Protein AF-C3MXB3-F1 (afdb_monomer)

Nearest PDB structures (foldseek):
  8fn2-assembly1_H  TM=6.190E-01  e=2.233E+00  Borreliella burgdorferi B31
  4zhr-assembly1_B  TM=4.413E-01  e=2.097E+00  Human immunodeficiency virus 1
  7oyc-assembly1_U1  TM=3.399E-01  e=5.065E+00  Xenopus laevis
  8tpu-assembly1_AX  TM=2.707E-01  e=2.097E+00  Plasmodium falciparum 3D7

Sequence (107 aa):
MRSYDMPNKIEEDKIVNYLWYLKTLLRCLLKLKNLQERYVLGSGKSSVPYISRISLNINQNKLIVICLLEEDSTCDLIFKVIEDELIRNNRLTATISGDEIIRKCAE

Organism: Saccharolobus islandicus (strain M.14.25 / Kamchatka #1) (NCBI:txid427317)

Secondary structure (DSSP, 8-state):
-EEEE-SS---HHHHHHHHHHHHHHHHHHHHHTT-GGG-------TT--S--SEEEEEETTEEEEEE--S-HHHHHHHHHHHHHHHHHHHSS--SS-HHHHHHHHH-

Structure (mmCIF, N/CA/C/O backbone):
data_AF-C3MXB3-F1
#
_entry.id   AF-C3MXB3-F1
#
loop_
_atom_site.group_PDB
_atom_site.id
_atom_site.type_symbol
_atom_site.label_atom_id
_atom_site.label_alt_id
_atom_site.label_comp_id
_atom_site.label_asym_id
_atom_site.label_entity_id
_atom_site.label_seq_id
_atom_site.pdbx_PDB_ins_code
_atom_site.Cartn_x
_atom_site.Cartn_y
_atom_site.Cartn_z
_atom_site.occupancy
_atom_site.B_iso_or_equiv
_atom_site.auth_seq_id
_atom_site.auth_comp_id
_atom_site.auth_asym_id
_atom_site.auth_atom_id
_atom_site.pdbx_PDB_model_num
ATOM 1 N N . MET A 1 1 ? -10.981 -3.123 -5.449 1.00 87.44 1 MET A N 1
ATOM 2 C CA . MET A 1 1 ? -9.686 -3.360 -6.135 1.00 87.44 1 MET A CA 1
ATOM 3 C C . MET A 1 1 ? -9.389 -2.161 -7.017 1.00 87.44 1 MET A C 1
ATOM 5 O O . MET A 1 1 ? -10.323 -1.662 -7.631 1.00 87.44 1 MET A O 1
ATOM 9 N N . ARG A 1 2 ? -8.135 -1.711 -7.092 1.00 90.62 2 ARG A N 1
ATOM 10 C CA . ARG A 1 2 ? -7.676 -0.694 -8.050 1.00 90.62 2 ARG A CA 1
ATOM 11 C C . ARG A 1 2 ? -6.375 -1.146 -8.711 1.00 90.62 2 ARG A C 1
ATOM 13 O O . ARG A 1 2 ? -5.631 -1.939 -8.134 1.00 90.62 2 ARG A O 1
ATOM 20 N N . SER A 1 3 ? -6.137 -0.667 -9.925 1.00 90.62 3 SER A N 1
ATOM 21 C CA . SER A 1 3 ? -4.908 -0.901 -10.680 1.00 90.62 3 SER A CA 1
ATOM 22 C C . SER A 1 3 ? -4.326 0.445 -11.069 1.00 90.62 3 SER A C 1
ATOM 24 O O . SER A 1 3 ? -5.064 1.303 -11.547 1.00 90.62 3 SER A O 1
ATOM 26 N N . TYR A 1 4 ? -3.019 0.596 -10.902 1.00 87.62 4 TYR A N 1
ATOM 27 C CA . TYR A 1 4 ? -2.296 1.822 -11.209 1.00 87.62 4 TYR A CA 1
ATOM 28 C C . TYR A 1 4 ? -1.167 1.518 -12.185 1.00 87.62 4 TYR A C 1
ATOM 30 O O . TYR A 1 4 ? -0.446 0.532 -12.004 1.00 87.62 4 TYR A O 1
ATOM 38 N N . ASP A 1 5 ? -1.015 2.353 -13.209 1.00 86.75 5 ASP A N 1
ATOM 39 C CA . ASP A 1 5 ? 0.148 2.280 -14.086 1.00 86.75 5 ASP A CA 1
ATOM 40 C C . ASP A 1 5 ? 1.381 2.757 -13.323 1.00 86.75 5 ASP A C 1
ATOM 42 O O . ASP A 1 5 ? 1.363 3.802 -12.664 1.00 86.75 5 ASP A O 1
ATOM 46 N N . MET A 1 6 ? 2.452 1.967 -13.381 1.00 81.56 6 MET A N 1
ATOM 47 C CA . MET A 1 6 ? 3.676 2.332 -12.691 1.00 81.56 6 MET A CA 1
ATOM 48 C C . MET A 1 6 ? 4.400 3.452 -13.445 1.00 81.56 6 MET A C 1
AT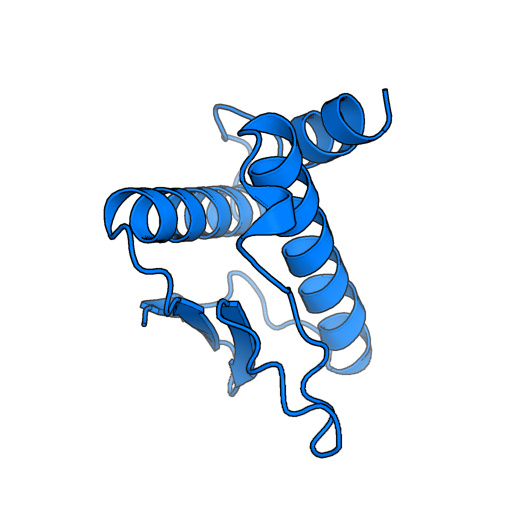OM 50 O O . MET A 1 6 ? 4.555 3.360 -14.666 1.00 81.56 6 MET A O 1
ATOM 54 N N . PRO A 1 7 ? 4.890 4.473 -12.717 1.00 68.75 7 PRO A N 1
ATOM 55 C CA . PRO A 1 7 ? 5.570 5.644 -13.272 1.00 68.75 7 PRO A CA 1
ATOM 56 C C . PRO A 1 7 ? 6.764 5.282 -14.158 1.00 68.75 7 PRO A C 1
ATOM 58 O O . PRO A 1 7 ? 6.976 5.860 -15.218 1.00 68.75 7 PRO A O 1
ATOM 61 N N . ASN A 1 8 ? 7.522 4.284 -13.711 1.00 71.81 8 ASN A N 1
ATOM 62 C CA . ASN A 1 8 ? 8.710 3.761 -14.355 1.00 71.81 8 ASN A CA 1
ATOM 63 C C . ASN A 1 8 ? 8.693 2.238 -14.248 1.00 71.81 8 ASN A C 1
ATOM 65 O O . ASN A 1 8 ? 8.156 1.683 -13.283 1.00 71.81 8 ASN A O 1
ATOM 69 N N . LYS A 1 9 ? 9.341 1.565 -15.203 1.00 70.88 9 LYS A N 1
ATOM 70 C CA . LYS A 1 9 ? 9.590 0.128 -15.099 1.00 70.88 9 LYS A CA 1
ATOM 71 C C . LYS A 1 9 ? 10.530 -0.120 -13.921 1.00 70.88 9 LYS A C 1
ATOM 73 O O . LYS A 1 9 ? 11.694 0.261 -13.971 1.00 70.88 9 LYS A O 1
ATOM 78 N N . ILE A 1 10 ? 10.010 -0.734 -12.862 1.00 69.06 10 ILE A N 1
ATOM 79 C CA . ILE A 1 10 ? 10.819 -1.150 -11.715 1.00 69.06 10 ILE A CA 1
ATOM 80 C C . ILE A 1 10 ? 11.598 -2.402 -12.119 1.00 69.06 10 ILE A C 1
ATOM 82 O O . ILE A 1 10 ? 11.018 -3.352 -12.648 1.00 69.06 10 ILE A O 1
ATOM 86 N N . GLU A 1 11 ? 12.909 -2.387 -11.892 1.00 75.25 11 GLU A N 1
ATOM 87 C CA . GLU A 1 11 ? 13.763 -3.565 -12.064 1.00 75.25 11 GLU A CA 1
ATOM 88 C C . GLU A 1 11 ? 13.269 -4.704 -11.161 1.00 75.25 11 GLU A C 1
ATOM 90 O O . GLU A 1 11 ? 12.808 -4.473 -10.043 1.00 75.25 11 GLU A O 1
ATOM 95 N N . GLU A 1 12 ? 13.316 -5.940 -11.652 1.00 70.00 12 GLU A N 1
ATOM 96 C CA . GLU A 1 12 ? 12.671 -7.084 -10.997 1.00 70.00 12 GLU A CA 1
ATOM 97 C C . GLU A 1 12 ? 13.188 -7.322 -9.566 1.00 70.00 12 GLU A C 1
ATOM 99 O O . GLU A 1 12 ? 12.409 -7.603 -8.653 1.00 70.00 12 GLU A O 1
ATOM 104 N N . ASP A 1 13 ? 14.479 -7.081 -9.340 1.00 74.62 13 ASP A N 1
ATOM 105 C CA . ASP A 1 13 ? 15.155 -7.147 -8.041 1.00 74.62 13 ASP A CA 1
ATOM 106 C C . ASP A 1 13 ? 14.730 -6.029 -7.065 1.00 74.62 13 ASP A C 1
ATOM 108 O O . ASP A 1 13 ? 14.859 -6.178 -5.847 1.00 74.62 13 ASP A O 1
ATOM 112 N N . LYS A 1 14 ? 14.151 -4.932 -7.566 1.00 77.56 14 LYS A N 1
ATOM 113 C CA . LYS A 1 14 ? 13.663 -3.795 -6.763 1.00 77.56 14 LYS A CA 1
ATOM 114 C C . LYS A 1 14 ? 12.167 -3.857 -6.453 1.00 77.56 14 LYS A C 1
ATOM 116 O O . LYS A 1 14 ? 11.713 -3.160 -5.540 1.00 77.56 14 LYS A O 1
ATOM 121 N N . ILE A 1 15 ? 11.401 -4.709 -7.142 1.00 80.38 15 ILE A N 1
ATOM 122 C CA . ILE A 1 15 ? 9.949 -4.875 -6.928 1.00 80.38 15 ILE A CA 1
ATOM 123 C C . ILE A 1 15 ? 9.643 -5.234 -5.472 1.00 80.38 15 ILE A C 1
ATOM 125 O O . ILE A 1 15 ? 8.740 -4.656 -4.862 1.00 80.38 15 ILE A O 1
ATOM 129 N N . VAL A 1 16 ? 10.408 -6.166 -4.898 1.00 80.00 16 VAL A N 1
ATOM 130 C CA . VAL A 1 16 ? 10.205 -6.633 -3.518 1.00 80.00 16 VAL A CA 1
ATOM 131 C C . VAL A 1 16 ? 10.364 -5.484 -2.524 1.00 80.00 16 VAL A C 1
ATOM 133 O O . VAL A 1 16 ? 9.508 -5.305 -1.657 1.00 80.00 16 VAL A O 1
ATOM 136 N N . ASN A 1 17 ? 11.412 -4.673 -2.684 1.00 78.38 17 ASN A N 1
ATOM 137 C CA . ASN A 1 17 ? 11.682 -3.529 -1.813 1.00 78.38 17 ASN A CA 1
ATOM 138 C C . ASN A 1 17 ? 10.583 -2.471 -1.919 1.00 78.38 17 ASN A C 1
ATOM 140 O O . ASN A 1 17 ? 10.125 -1.954 -0.902 1.00 78.38 17 ASN A O 1
ATOM 144 N N . TYR A 1 18 ? 10.105 -2.199 -3.133 1.00 82.31 18 TYR A N 1
ATOM 145 C CA . TYR A 1 18 ? 9.026 -1.242 -3.346 1.00 82.31 18 TYR A CA 1
ATOM 146 C C . TYR A 1 18 ? 7.699 -1.710 -2.729 1.00 82.31 18 TYR A C 1
ATOM 148 O O . TYR A 1 18 ? 7.032 -0.961 -2.013 1.00 82.31 18 TYR A O 1
ATOM 156 N N . LEU A 1 19 ? 7.336 -2.982 -2.919 1.00 84.00 19 LEU A N 1
ATOM 157 C CA . LEU A 1 19 ? 6.167 -3.568 -2.260 1.00 84.00 19 LEU A CA 1
ATOM 158 C C . LEU A 1 19 ? 6.308 -3.545 -0.734 1.00 84.00 19 LEU A C 1
ATOM 160 O O . LEU A 1 19 ? 5.324 -3.324 -0.028 1.00 84.00 19 LEU A O 1
ATOM 164 N N . TRP A 1 20 ? 7.514 -3.766 -0.210 1.00 82.31 20 TRP A N 1
ATOM 165 C CA . TRP A 1 20 ? 7.773 -3.709 1.225 1.00 82.31 20 TRP A CA 1
ATOM 166 C C . TRP A 1 20 ? 7.639 -2.291 1.788 1.00 82.31 20 TRP A C 1
ATOM 168 O O . TRP A 1 20 ? 7.023 -2.111 2.843 1.00 82.31 20 TRP A O 1
ATOM 178 N N . TYR A 1 21 ? 8.119 -1.288 1.052 1.00 85.19 21 TYR A N 1
ATOM 179 C CA . TYR A 1 21 ? 7.914 0.124 1.368 1.00 85.19 21 TYR A CA 1
ATOM 180 C C . TYR A 1 21 ? 6.422 0.466 1.450 1.00 85.19 21 TYR A C 1
ATOM 182 O O . TYR A 1 21 ? 5.960 0.930 2.492 1.00 85.19 21 TYR A O 1
ATOM 190 N N . LEU A 1 22 ? 5.638 0.139 0.416 1.00 86.62 22 LEU A N 1
ATOM 191 C CA . LEU A 1 22 ? 4.196 0.410 0.408 1.00 86.62 22 LEU A CA 1
ATOM 192 C C . LEU A 1 22 ? 3.467 -0.306 1.552 1.00 86.62 22 LEU A C 1
ATOM 194 O O . LEU A 1 22 ? 2.607 0.278 2.207 1.00 86.62 22 LEU A O 1
ATOM 198 N N . LYS A 1 23 ? 3.830 -1.559 1.857 1.00 85.00 23 LYS A N 1
ATOM 199 C CA . LYS A 1 23 ? 3.267 -2.266 3.021 1.00 85.00 23 LYS A CA 1
ATOM 200 C C . LYS A 1 23 ? 3.608 -1.557 4.327 1.00 85.00 23 LYS A C 1
ATOM 202 O O . LYS A 1 23 ? 2.751 -1.455 5.200 1.00 85.00 23 LYS A O 1
ATOM 207 N N . THR A 1 24 ? 4.836 -1.076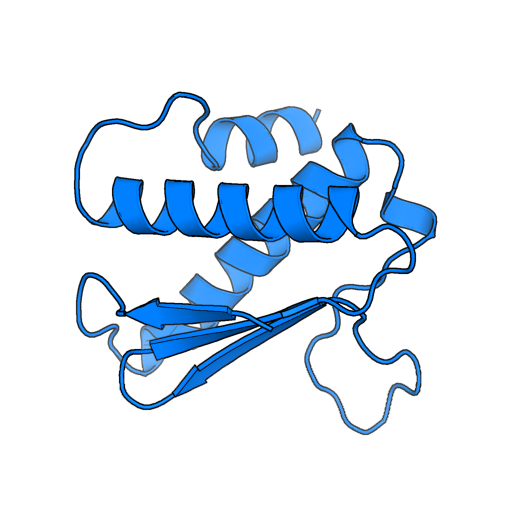 4.474 1.00 83.56 24 THR A N 1
ATOM 208 C CA . THR A 1 24 ? 5.262 -0.334 5.666 1.00 83.56 24 THR A CA 1
ATOM 209 C C . THR A 1 24 ? 4.467 0.958 5.804 1.00 83.56 24 THR A C 1
ATOM 211 O O . THR A 1 24 ? 3.852 1.174 6.845 1.00 83.56 24 THR A O 1
ATOM 214 N N . LEU A 1 25 ? 4.362 1.738 4.728 1.00 86.56 25 LEU A N 1
ATOM 215 C CA . LEU A 1 25 ? 3.562 2.958 4.670 1.00 86.56 25 LEU A CA 1
ATOM 216 C C . LEU A 1 25 ? 2.112 2.726 5.122 1.00 86.56 25 LEU A C 1
ATOM 218 O O . LEU A 1 25 ? 1.607 3.436 5.993 1.00 86.56 25 LEU A O 1
ATOM 222 N N . LEU A 1 26 ? 1.448 1.700 4.582 1.00 86.88 26 LEU A N 1
ATOM 223 C CA . LEU A 1 26 ? 0.065 1.382 4.950 1.00 86.88 26 LEU A CA 1
ATOM 224 C C . LEU A 1 26 ? -0.062 0.911 6.403 1.00 86.88 26 LEU A C 1
ATOM 226 O O . LEU A 1 26 ? -1.025 1.267 7.079 1.00 86.88 26 LEU A O 1
ATOM 230 N N . ARG A 1 27 ? 0.910 0.149 6.917 1.00 83.06 27 ARG A N 1
ATOM 231 C CA . ARG A 1 27 ? 0.963 -0.237 8.340 1.00 83.06 27 ARG A CA 1
ATOM 232 C C . ARG A 1 27 ? 1.026 0.995 9.232 1.00 83.06 27 ARG A C 1
ATOM 234 O O . ARG A 1 27 ? 0.259 1.089 10.187 1.00 83.06 27 ARG A O 1
ATOM 241 N N . CYS A 1 28 ? 1.904 1.934 8.893 1.00 83.00 28 CYS A N 1
ATOM 242 C CA . CYS A 1 28 ? 2.075 3.185 9.619 1.00 83.00 28 CYS A CA 1
ATOM 243 C C . CYS A 1 28 ? 0.795 4.023 9.603 1.00 83.00 28 CYS A C 1
ATOM 245 O O . CYS A 1 28 ? 0.327 4.463 10.652 1.00 83.00 28 CYS A O 1
ATOM 247 N N . LEU A 1 29 ? 0.178 4.171 8.429 1.00 85.50 29 LEU A N 1
ATOM 248 C CA . LEU A 1 29 ? -1.098 4.861 8.265 1.00 85.50 29 LEU A CA 1
ATOM 249 C C . LEU A 1 29 ? -2.194 4.263 9.159 1.00 85.50 29 LEU A C 1
ATOM 251 O O . LEU A 1 29 ? -2.881 4.997 9.868 1.00 85.50 29 LEU A O 1
ATOM 255 N N . LEU A 1 30 ? -2.345 2.935 9.151 1.00 83.06 30 LEU A N 1
ATOM 256 C CA . LEU A 1 30 ? -3.357 2.245 9.952 1.00 83.06 30 LEU A CA 1
ATOM 257 C C . LEU A 1 30 ? -3.073 2.344 11.457 1.00 83.06 30 LEU A C 1
ATOM 259 O O . LEU A 1 30 ? -4.016 2.519 12.229 1.00 83.06 30 LEU A O 1
ATOM 263 N N . LYS A 1 31 ? -1.802 2.297 11.882 1.00 82.31 31 LYS A N 1
ATOM 264 C CA . LYS A 1 31 ? -1.407 2.538 13.282 1.00 82.31 31 LYS A CA 1
ATOM 265 C C . LYS A 1 31 ? -1.807 3.937 13.738 1.00 82.31 31 LYS A C 1
ATOM 267 O O . LYS A 1 31 ? -2.492 4.065 14.745 1.00 82.31 31 LYS A O 1
ATOM 272 N N . LEU A 1 32 ? -1.461 4.971 12.971 1.00 82.50 32 LEU A N 1
ATOM 273 C CA . LEU A 1 32 ? -1.776 6.368 13.306 1.00 82.50 32 LEU A CA 1
ATOM 274 C C . LEU A 1 32 ? -3.282 6.659 13.363 1.00 82.50 32 LEU A C 1
ATOM 276 O O . LEU A 1 32 ? -3.707 7.626 13.991 1.00 82.50 32 LEU A O 1
ATOM 280 N N . LYS A 1 33 ? -4.098 5.835 12.702 1.00 80.62 33 LYS A N 1
ATOM 281 C CA . LYS A 1 33 ? -5.563 5.910 12.741 1.00 80.62 33 LYS A CA 1
ATOM 282 C C . LYS A 1 33 ? -6.189 5.020 13.822 1.00 80.62 33 LYS A C 1
ATOM 284 O O . LYS A 1 33 ? -7.411 4.964 13.892 1.00 80.62 33 LYS A O 1
ATOM 289 N N . ASN A 1 34 ? -5.389 4.340 14.650 1.00 79.81 34 ASN A N 1
ATOM 290 C CA . ASN A 1 34 ? -5.839 3.342 15.630 1.00 79.81 34 ASN A CA 1
ATOM 291 C C . ASN A 1 34 ? -6.651 2.189 15.001 1.00 79.81 34 ASN A C 1
ATOM 293 O O . ASN A 1 34 ? -7.567 1.644 15.611 1.00 79.81 34 ASN A O 1
ATOM 297 N N . LEU A 1 35 ? -6.309 1.806 13.767 1.00 71.75 35 LEU A N 1
ATOM 298 C CA . LEU A 1 35 ? -6.957 0.732 13.002 1.00 71.75 35 LEU A CA 1
ATOM 299 C C . LEU A 1 35 ? -6.101 -0.545 12.914 1.00 71.75 35 LEU A C 1
ATOM 301 O O . LEU A 1 35 ? -6.516 -1.528 12.303 1.00 71.75 35 LEU A O 1
ATOM 305 N N . GLN A 1 36 ? -4.900 -0.546 13.499 1.00 64.81 36 GLN A N 1
ATOM 306 C CA . GLN A 1 36 ? -3.910 -1.617 13.335 1.00 64.81 36 GLN A CA 1
ATOM 307 C C . GLN A 1 36 ? -4.381 -2.981 13.862 1.00 64.81 36 GLN A C 1
ATOM 309 O O . GLN A 1 36 ? -4.089 -3.999 13.239 1.00 64.81 36 GLN A O 1
ATOM 314 N N . GLU A 1 37 ? -5.136 -3.018 14.963 1.00 55.75 37 GLU A N 1
ATOM 315 C CA . GLU A 1 37 ? -5.648 -4.276 15.533 1.00 55.75 37 GLU A CA 1
ATOM 316 C C . GLU A 1 37 ? -6.695 -4.957 14.637 1.00 55.75 37 GLU A C 1
ATOM 318 O O . GLU A 1 37 ? -6.906 -6.163 14.739 1.00 55.75 37 GLU A O 1
ATOM 323 N N . ARG A 1 38 ? -7.326 -4.212 13.716 1.00 56.22 38 ARG A N 1
ATOM 324 C CA . ARG A 1 38 ? -8.394 -4.729 12.847 1.00 56.22 38 ARG A CA 1
ATOM 325 C C . ARG A 1 38 ? -7.879 -5.340 11.544 1.00 56.22 38 ARG A C 1
ATOM 327 O O . ARG A 1 38 ? -8.613 -6.083 10.891 1.00 56.22 38 ARG A O 1
ATOM 334 N N . TYR A 1 39 ? -6.639 -5.046 11.140 1.00 60.00 39 TYR A N 1
ATOM 335 C CA . TYR A 1 39 ? -6.196 -5.281 9.765 1.00 60.00 39 TYR A CA 1
ATOM 336 C C . TYR A 1 39 ? -4.766 -5.830 9.675 1.00 60.00 39 TYR A C 1
ATOM 338 O O . TYR A 1 39 ? -3.787 -5.168 10.011 1.00 60.00 39 TYR A O 1
ATOM 346 N N . VAL A 1 40 ? -4.632 -7.047 9.139 1.00 59.03 40 VAL A N 1
ATOM 347 C CA . VAL A 1 40 ? -3.335 -7.694 8.891 1.00 59.03 40 VAL A CA 1
ATOM 348 C C . VAL A 1 40 ? -2.873 -7.407 7.460 1.00 59.03 40 VAL A C 1
ATOM 350 O O . VAL A 1 40 ? -3.563 -7.749 6.500 1.00 59.03 40 VAL A O 1
ATOM 353 N N . LEU A 1 41 ? -1.675 -6.827 7.309 1.00 64.25 41 LEU A N 1
ATOM 354 C CA . LEU A 1 41 ? -0.942 -6.807 6.036 1.00 64.25 41 LEU A CA 1
ATOM 355 C C . LEU A 1 41 ? -0.124 -8.095 5.916 1.00 64.25 41 LEU A C 1
ATOM 357 O O . LEU A 1 41 ? 0.907 -8.255 6.578 1.00 64.25 41 LEU A O 1
ATOM 361 N N . GLY A 1 42 ? -0.596 -9.016 5.094 1.00 55.28 42 GLY A N 1
ATOM 362 C CA . GLY A 1 42 ? 0.033 -10.290 4.800 1.00 55.28 42 GLY A CA 1
ATOM 363 C C . GLY A 1 42 ? 1.148 -10.209 3.754 1.00 55.28 42 GLY A C 1
ATOM 364 O O . GLY A 1 42 ? 1.242 -9.326 2.892 1.00 55.28 42 GLY A O 1
ATOM 365 N N . SER A 1 43 ? 2.027 -11.201 3.840 1.00 49.56 43 SER A N 1
ATOM 366 C CA . SER A 1 43 ? 3.138 -11.460 2.924 1.00 49.56 43 SER A CA 1
ATOM 367 C C . SER A 1 43 ? 2.772 -12.417 1.782 1.00 49.56 43 SER A C 1
ATOM 369 O O . SER A 1 43 ? 3.651 -12.785 1.017 1.00 49.56 43 SER A O 1
ATOM 371 N N . GLY A 1 44 ? 1.499 -12.814 1.651 1.00 48.75 44 GLY A N 1
ATOM 372 C CA . GLY A 1 44 ? 1.055 -13.771 0.629 1.00 48.75 44 GLY A CA 1
ATOM 373 C C . GLY A 1 44 ? 1.463 -15.226 0.902 1.00 48.75 44 GLY A C 1
ATOM 374 O O . GLY A 1 44 ? 1.401 -16.048 -0.004 1.00 48.75 44 GLY A O 1
ATOM 375 N N . LYS A 1 45 ? 1.887 -15.571 2.128 1.00 46.19 45 LYS A N 1
ATOM 376 C CA . LYS A 1 45 ? 2.187 -16.964 2.497 1.00 46.19 45 LYS A CA 1
ATOM 377 C C . LYS A 1 45 ? 0.895 -17.785 2.549 1.00 46.19 45 LYS A C 1
ATOM 379 O O . LYS A 1 45 ? 0.010 -17.489 3.345 1.00 46.19 45 LYS A O 1
ATOM 384 N N . SER A 1 46 ? 0.835 -18.839 1.739 1.00 44.75 46 SER A N 1
ATOM 385 C CA . SER A 1 46 ? -0.292 -19.778 1.619 1.00 44.75 46 SER A CA 1
ATOM 386 C C . SER A 1 46 ? -0.672 -20.487 2.924 1.00 44.75 46 SER A C 1
ATOM 388 O O . SER A 1 46 ? -1.797 -20.952 3.059 1.00 44.75 46 SER A O 1
ATOM 390 N N . SER A 1 47 ? 0.245 -20.560 3.891 1.00 43.47 47 SER A N 1
ATOM 391 C CA . SER A 1 47 ? 0.067 -21.257 5.169 1.00 4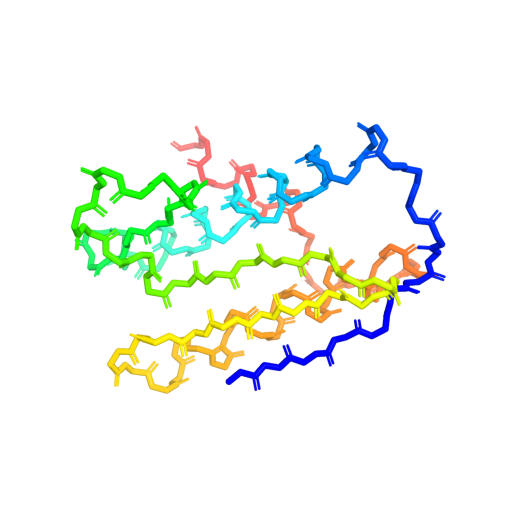3.47 47 SER A CA 1
ATOM 392 C C . SER A 1 47 ? -0.551 -20.412 6.286 1.00 43.47 47 SER A C 1
ATOM 394 O O . SER A 1 47 ? -0.726 -20.914 7.394 1.00 43.47 47 SER A O 1
ATOM 396 N N . VAL A 1 48 ? -0.867 -19.137 6.034 1.00 44.56 48 VAL A N 1
ATOM 397 C CA . VAL A 1 48 ? -1.427 -18.240 7.052 1.00 44.56 48 VAL A CA 1
ATOM 398 C C . VAL A 1 48 ? -2.882 -17.926 6.681 1.00 44.56 48 VAL A C 1
ATOM 400 O O . VAL A 1 48 ? -3.103 -17.165 5.741 1.00 44.56 48 VAL A O 1
ATOM 403 N N . PRO A 1 49 ? -3.887 -18.476 7.395 1.00 37.28 49 PRO A N 1
ATOM 404 C CA . PRO A 1 49 ? -5.306 -18.296 7.061 1.00 37.28 49 PRO A CA 1
ATOM 405 C C . PRO A 1 49 ? -5.817 -16.871 7.319 1.00 37.28 49 PRO A C 1
ATOM 407 O O . PRO A 1 49 ? -6.945 -16.540 6.962 1.00 37.28 49 PRO A O 1
ATOM 410 N N . TYR A 1 50 ? -4.987 -15.997 7.896 1.00 41.50 50 TYR A N 1
ATOM 411 C CA . TYR A 1 50 ? -5.254 -14.567 7.951 1.00 41.50 50 TYR A CA 1
ATOM 412 C C . TYR A 1 50 ? -5.036 -13.967 6.563 1.00 41.50 50 TYR A C 1
ATOM 414 O O . TYR A 1 50 ? -3.965 -13.452 6.236 1.00 41.50 50 TYR A O 1
ATOM 422 N N . ILE A 1 51 ? -6.080 -14.075 5.741 1.00 49.78 51 ILE A N 1
ATOM 423 C CA . ILE A 1 51 ? -6.230 -13.372 4.473 1.00 49.78 51 ILE A CA 1
ATOM 424 C C . ILE A 1 51 ? -5.860 -11.915 4.729 1.00 49.78 51 ILE A C 1
ATOM 426 O O . ILE A 1 51 ? -6.525 -11.208 5.487 1.00 49.78 51 ILE A O 1
ATOM 430 N N . SER A 1 52 ? -4.758 -11.482 4.123 1.00 60.91 52 SER A N 1
ATOM 431 C CA . SER A 1 52 ? -4.394 -10.077 4.101 1.00 60.91 52 SER A CA 1
ATOM 432 C C . SER A 1 52 ? -5.578 -9.299 3.548 1.00 60.91 52 SER A C 1
ATOM 434 O O . SER A 1 52 ? -5.867 -9.409 2.357 1.00 60.91 52 SER A O 1
ATOM 436 N N . ARG A 1 53 ? -6.274 -8.520 4.383 1.00 76.38 53 ARG A N 1
ATOM 437 C CA . ARG A 1 53 ? -7.409 -7.717 3.903 1.00 76.38 53 ARG A CA 1
ATOM 438 C C . ARG A 1 53 ? -6.942 -6.605 2.956 1.00 76.38 53 ARG A C 1
ATOM 440 O O . ARG A 1 53 ? -7.760 -5.991 2.290 1.00 76.38 53 ARG A O 1
ATOM 447 N N . ILE A 1 54 ? -5.634 -6.363 2.855 1.00 82.12 54 ILE A N 1
ATOM 448 C CA . ILE A 1 54 ? -5.031 -5.482 1.854 1.00 82.12 54 ILE A CA 1
ATOM 449 C C . ILE A 1 54 ? -3.922 -6.247 1.123 1.00 82.12 54 ILE A C 1
ATOM 451 O O . ILE A 1 54 ? -2.954 -6.669 1.749 1.00 82.12 54 ILE A O 1
ATOM 455 N N . SER A 1 55 ? -4.025 -6.438 -0.187 1.00 85.88 55 SER A N 1
ATOM 456 C CA . SER A 1 55 ? -3.009 -7.119 -1.000 1.00 85.88 55 SER A CA 1
ATOM 457 C C . SER A 1 55 ? -2.412 -6.165 -2.027 1.00 85.88 55 SER A C 1
ATOM 459 O O . SER A 1 55 ? -3.136 -5.389 -2.646 1.00 85.88 55 SER A O 1
ATOM 461 N N . LEU A 1 56 ? -1.092 -6.242 -2.201 1.00 87.75 56 LEU A N 1
ATOM 462 C CA . LEU A 1 56 ? -0.323 -5.466 -3.170 1.00 87.75 56 LEU A CA 1
ATOM 463 C C . LEU A 1 56 ? 0.444 -6.437 -4.062 1.00 87.75 56 LEU A C 1
ATOM 465 O O . LEU A 1 56 ? 1.166 -7.295 -3.547 1.00 87.75 56 LEU A O 1
ATOM 469 N N . ASN A 1 57 ? 0.303 -6.284 -5.374 1.00 87.19 57 ASN A N 1
ATOM 470 C CA . ASN A 1 57 ? 1.030 -7.073 -6.359 1.00 87.19 57 ASN A CA 1
ATOM 471 C C . ASN A 1 57 ? 1.458 -6.188 -7.531 1.00 87.19 57 ASN A C 1
ATOM 473 O O . ASN A 1 57 ? 0.711 -5.293 -7.916 1.00 87.19 57 ASN A O 1
ATOM 477 N N . ILE A 1 58 ? 2.623 -6.454 -8.114 1.00 85.31 58 ILE A N 1
ATOM 478 C CA . ILE A 1 58 ? 3.052 -5.810 -9.355 1.00 85.31 58 ILE A CA 1
ATOM 479 C C . ILE A 1 58 ? 3.057 -6.861 -10.454 1.00 85.31 58 ILE A C 1
ATOM 481 O O . ILE A 1 58 ? 3.745 -7.872 -10.354 1.00 85.31 58 ILE A O 1
ATOM 485 N N . ASN A 1 59 ? 2.286 -6.613 -11.507 1.00 83.12 59 ASN A N 1
ATOM 486 C CA . ASN A 1 59 ? 2.236 -7.468 -12.684 1.00 83.12 59 ASN A CA 1
ATOM 487 C C . ASN A 1 59 ? 2.294 -6.594 -13.939 1.00 83.12 59 ASN A C 1
ATOM 489 O O . ASN A 1 59 ? 1.541 -5.630 -14.035 1.00 83.12 59 ASN A O 1
ATOM 493 N N . GLN A 1 60 ? 3.183 -6.915 -14.883 1.00 82.19 60 GLN A N 1
ATOM 494 C CA . GLN A 1 60 ? 3.294 -6.224 -16.178 1.00 82.19 60 GLN A CA 1
ATOM 495 C C . GLN A 1 60 ? 3.287 -4.683 -16.065 1.00 82.19 60 GLN A C 1
ATOM 497 O O . GLN A 1 60 ? 2.547 -4.001 -16.766 1.00 82.19 60 GLN A O 1
ATOM 502 N N . ASN A 1 61 ? 4.111 -4.128 -15.168 1.00 83.88 61 ASN A N 1
ATOM 503 C CA . ASN A 1 61 ? 4.208 -2.682 -14.913 1.00 83.88 61 ASN A CA 1
ATOM 504 C C . ASN A 1 61 ? 2.934 -2.024 -14.340 1.00 83.88 61 ASN A C 1
ATOM 506 O O . ASN A 1 61 ? 2.772 -0.807 -14.415 1.00 83.88 61 ASN A O 1
ATOM 510 N N . LYS A 1 62 ? 2.040 -2.811 -13.739 1.00 87.81 62 LYS A N 1
ATOM 511 C CA . LYS A 1 62 ? 0.870 -2.312 -13.014 1.00 87.81 62 LYS A CA 1
ATOM 512 C C . LYS A 1 62 ? 0.937 -2.711 -11.554 1.00 87.81 62 LYS A C 1
ATOM 514 O O . LYS A 1 62 ? 1.160 -3.883 -11.249 1.00 87.81 62 LYS A O 1
ATOM 519 N N . LEU A 1 63 ? 0.698 -1.756 -10.660 1.00 89.88 63 LEU A N 1
ATOM 520 C CA . LEU A 1 63 ? 0.443 -2.038 -9.252 1.00 89.88 63 LEU A CA 1
ATOM 521 C C . LEU A 1 63 ? -1.040 -2.356 -9.074 1.00 89.88 63 LEU A C 1
ATOM 523 O O . LEU A 1 63 ? -1.906 -1.511 -9.295 1.00 89.88 63 LEU A O 1
ATOM 527 N N . ILE A 1 64 ? -1.325 -3.575 -8.640 1.00 90.31 64 ILE A N 1
ATOM 528 C CA . ILE A 1 64 ? -2.657 -4.059 -8.305 1.00 90.31 64 ILE A CA 1
ATOM 529 C C . ILE A 1 64 ? -2.815 -3.990 -6.789 1.00 90.31 64 ILE A C 1
ATOM 531 O O . ILE A 1 64 ? -2.040 -4.592 -6.041 1.00 90.31 64 ILE A O 1
ATOM 535 N N . VAL A 1 65 ? -3.849 -3.278 -6.348 1.00 90.56 65 VAL A N 1
ATOM 536 C CA . VAL A 1 65 ? -4.199 -3.103 -4.938 1.00 90.56 65 VAL A CA 1
ATOM 537 C C . VAL A 1 65 ? -5.586 -3.676 -4.692 1.00 90.56 65 VAL A C 1
ATOM 539 O O . VAL A 1 65 ? -6.591 -3.219 -5.247 1.00 90.56 65 VAL A O 1
ATOM 542 N N . ILE A 1 66 ? -5.663 -4.668 -3.816 1.00 88.88 66 ILE A N 1
ATOM 543 C CA . ILE A 1 66 ? -6.923 -5.239 -3.346 1.00 88.88 66 ILE A CA 1
ATOM 544 C C . ILE A 1 66 ? -7.113 -4.787 -1.902 1.00 88.88 66 ILE A C 1
ATOM 546 O O . ILE A 1 66 ? -6.212 -4.957 -1.093 1.00 88.88 66 ILE A O 1
ATOM 550 N N . CYS A 1 67 ? -8.272 -4.217 -1.586 1.00 87.00 67 CYS A N 1
ATOM 551 C CA . CYS A 1 67 ? -8.664 -3.827 -0.237 1.00 87.00 67 CYS A CA 1
ATOM 552 C C . CYS A 1 67 ? -10.025 -4.467 0.058 1.00 87.00 67 CYS A C 1
ATOM 554 O O . CYS A 1 67 ? -10.943 -4.323 -0.746 1.00 87.00 67 CYS A O 1
ATOM 556 N N . LEU A 1 68 ? -10.096 -5.222 1.150 1.00 83.94 68 LEU A N 1
ATOM 557 C CA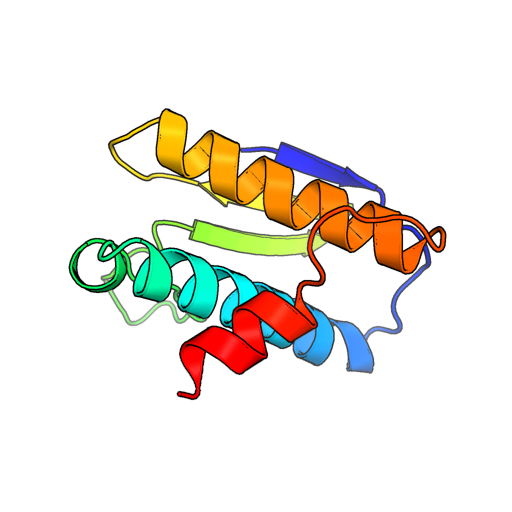 . LEU A 1 68 ? -11.215 -6.041 1.627 1.00 83.94 68 LEU A CA 1
ATOM 558 C C . LEU A 1 68 ? -11.500 -5.711 3.103 1.00 83.94 68 LEU A C 1
ATOM 560 O O . LEU A 1 68 ? -11.697 -6.604 3.929 1.00 83.94 68 LEU A O 1
ATOM 564 N N . LEU A 1 69 ? -11.401 -4.433 3.466 1.00 81.00 69 LEU A N 1
ATOM 565 C CA . LEU A 1 69 ? -11.803 -3.968 4.791 1.00 81.00 69 LEU A CA 1
ATOM 566 C C . LEU A 1 69 ? -13.320 -3.773 4.825 1.00 81.00 69 LEU A C 1
ATOM 568 O O . LEU A 1 69 ? -13.944 -3.615 3.784 1.00 81.00 69 LEU A O 1
ATOM 572 N N . GLU A 1 70 ? -13.898 -3.799 6.025 1.00 77.81 70 GLU A N 1
ATOM 573 C CA . GLU A 1 70 ? -15.348 -3.633 6.214 1.00 77.81 70 GLU A CA 1
ATOM 574 C C . GLU A 1 70 ? -15.804 -2.191 5.964 1.00 77.81 70 GLU A C 1
ATOM 576 O O . GLU A 1 70 ? -16.924 -1.963 5.527 1.00 77.81 70 GLU A O 1
ATOM 581 N N . GLU A 1 71 ? -14.931 -1.216 6.227 1.00 82.75 71 GLU A N 1
ATOM 582 C CA . GLU A 1 71 ? -15.221 0.202 6.038 1.00 82.75 71 GLU A CA 1
ATOM 583 C C . GLU A 1 71 ? -14.655 0.700 4.700 1.00 82.75 71 GLU A C 1
ATOM 585 O O . GLU A 1 71 ? -13.436 0.853 4.547 1.00 82.75 71 GLU A O 1
ATOM 590 N N . ASP A 1 72 ? -15.544 1.024 3.756 1.00 83.94 72 ASP A N 1
ATOM 591 C CA . ASP A 1 72 ? -15.186 1.552 2.430 1.00 83.94 72 ASP A CA 1
ATOM 592 C C . ASP A 1 72 ? -14.309 2.811 2.516 1.00 83.94 72 ASP A C 1
ATOM 594 O O . ASP A 1 72 ? -13.327 2.946 1.783 1.00 83.94 72 ASP A O 1
ATOM 598 N N . SER A 1 73 ? -14.582 3.686 3.489 1.00 86.75 73 SER A N 1
ATOM 599 C CA . SER A 1 73 ? -13.809 4.910 3.741 1.00 86.75 73 SER A CA 1
ATOM 600 C C . SER A 1 73 ? -12.336 4.635 4.063 1.00 86.75 73 SER A C 1
ATOM 602 O O . SER A 1 73 ? -11.457 5.421 3.697 1.00 86.75 73 SER A O 1
ATOM 604 N N . THR A 1 74 ? -12.037 3.505 4.712 1.00 84.62 74 THR A N 1
ATOM 605 C CA . THR A 1 7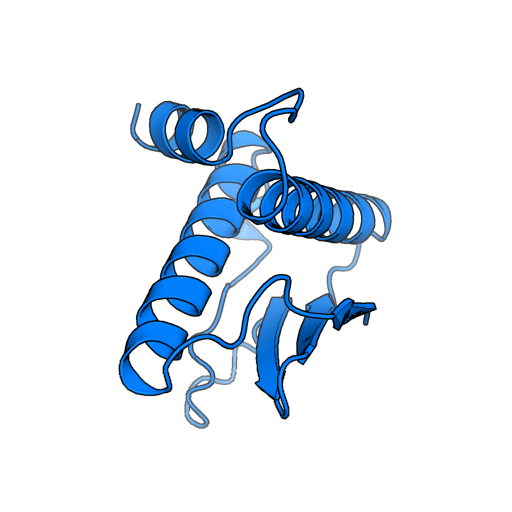4 ? -10.655 3.100 4.996 1.00 84.62 74 THR A CA 1
ATOM 606 C C . THR A 1 74 ? -9.972 2.600 3.724 1.00 84.62 74 THR A C 1
ATOM 608 O O . THR A 1 74 ? -8.804 2.917 3.487 1.00 84.62 74 THR A O 1
ATOM 611 N N . CYS A 1 75 ? -10.691 1.870 2.867 1.00 87.19 75 CYS A N 1
ATOM 612 C CA . CYS A 1 75 ? -10.165 1.468 1.565 1.00 87.19 75 CYS A CA 1
ATOM 613 C C . CYS A 1 75 ? -9.906 2.669 0.648 1.00 87.19 75 CYS A C 1
ATOM 615 O O . CYS A 1 75 ? -8.850 2.722 0.016 1.00 87.19 75 CYS A O 1
ATOM 617 N N . ASP A 1 76 ? -10.794 3.662 0.627 1.00 90.12 76 ASP A N 1
ATOM 618 C CA . ASP A 1 76 ? -10.583 4.899 -0.130 1.00 90.12 76 ASP A CA 1
ATOM 619 C C . ASP A 1 76 ? -9.355 5.675 0.352 1.00 90.12 76 ASP A C 1
ATOM 621 O O . ASP A 1 76 ? -8.568 6.159 -0.466 1.00 90.12 76 ASP A O 1
ATOM 625 N N . LEU A 1 77 ? -9.130 5.729 1.667 1.00 88.38 77 LEU A N 1
ATOM 626 C CA . LEU A 1 77 ? -7.922 6.325 2.234 1.00 88.38 77 LEU A CA 1
ATOM 627 C C . LEU A 1 77 ? -6.652 5.585 1.781 1.00 88.38 77 LEU A C 1
ATOM 629 O O . LEU A 1 77 ? -5.6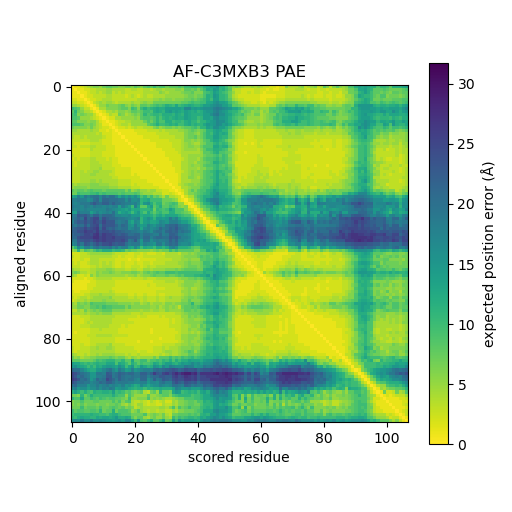78 6.228 1.391 1.00 88.38 77 LEU A O 1
ATOM 633 N N . ILE A 1 78 ? -6.658 4.249 1.805 1.00 89.00 78 ILE A N 1
ATOM 634 C CA . ILE A 1 78 ? -5.532 3.424 1.333 1.00 89.00 78 ILE A CA 1
ATOM 635 C C . ILE A 1 78 ? -5.242 3.704 -0.140 1.00 89.00 78 ILE A C 1
ATOM 637 O O . ILE A 1 78 ? -4.090 3.932 -0.510 1.00 89.00 78 ILE A O 1
ATOM 641 N N . PHE A 1 79 ? -6.279 3.706 -0.977 1.00 92.00 79 PHE A N 1
ATOM 642 C CA . PHE A 1 79 ? -6.136 3.967 -2.404 1.00 92.00 79 PHE A CA 1
ATOM 643 C C . PHE A 1 79 ? -5.576 5.359 -2.679 1.00 92.00 79 PHE A C 1
ATOM 645 O O . PHE A 1 79 ? -4.695 5.485 -3.527 1.00 92.00 79 PHE A O 1
ATOM 652 N N . LYS A 1 80 ? -6.037 6.372 -1.939 1.00 90.44 80 LYS A N 1
ATOM 653 C CA . LYS A 1 80 ? -5.533 7.741 -2.053 1.00 90.44 80 LYS A CA 1
ATOM 654 C C . LYS A 1 80 ? -4.056 7.841 -1.669 1.00 90.44 80 LYS A C 1
ATOM 656 O O . LYS A 1 80 ? -3.279 8.428 -2.406 1.00 90.44 80 LYS A O 1
ATOM 661 N N . VAL A 1 81 ? -3.648 7.222 -0.559 1.00 88.94 81 VAL A N 1
ATOM 662 C CA . VAL A 1 81 ? -2.242 7.249 -0.117 1.00 88.94 81 VAL A CA 1
ATOM 663 C C . VAL A 1 81 ? -1.318 6.565 -1.127 1.00 88.94 81 VAL A C 1
ATOM 665 O O . VAL A 1 81 ? -0.226 7.062 -1.384 1.00 88.94 81 VAL A O 1
ATOM 668 N N . ILE A 1 82 ? -1.748 5.453 -1.730 1.00 90.06 82 ILE A N 1
ATOM 669 C CA . ILE A 1 82 ? -0.973 4.779 -2.783 1.00 90.06 82 ILE A CA 1
ATOM 670 C C . ILE A 1 82 ? -0.877 5.649 -4.038 1.00 90.06 82 ILE A C 1
ATOM 672 O O . ILE A 1 82 ? 0.195 5.754 -4.626 1.00 90.06 82 ILE A O 1
ATOM 676 N N . GLU A 1 83 ? -1.981 6.270 -4.446 1.00 89.38 83 GLU A N 1
ATOM 677 C CA . GLU A 1 83 ? -2.016 7.169 -5.599 1.00 89.38 83 GLU A CA 1
ATOM 678 C C . GLU A 1 83 ? -1.085 8.373 -5.403 1.00 89.38 83 GLU A C 1
ATOM 680 O O . GLU A 1 83 ? -0.243 8.635 -6.262 1.00 89.38 83 GLU A O 1
ATOM 685 N N . ASP A 1 84 ? -1.148 9.028 -4.242 1.00 86.00 84 ASP A N 1
ATOM 686 C CA . ASP A 1 84 ? -0.261 10.139 -3.879 1.00 86.00 84 ASP A CA 1
ATOM 687 C C . ASP A 1 84 ? 1.219 9.708 -3.889 1.00 86.00 84 ASP A C 1
ATOM 689 O O . ASP A 1 84 ? 2.093 10.457 -4.334 1.00 86.00 84 ASP A O 1
ATOM 693 N N . GLU A 1 85 ? 1.519 8.487 -3.435 1.00 85.31 85 GLU A N 1
ATOM 694 C CA . GLU A 1 85 ? 2.878 7.936 -3.423 1.00 85.31 85 GLU A CA 1
ATOM 695 C C . GLU A 1 85 ? 3.405 7.625 -4.832 1.00 85.31 85 GLU A C 1
ATOM 697 O O . GLU A 1 85 ? 4.574 7.875 -5.146 1.00 85.31 85 GLU A O 1
ATOM 702 N N . LEU A 1 86 ? 2.545 7.118 -5.715 1.00 82.38 86 LEU A N 1
ATOM 703 C CA . LEU A 1 86 ? 2.880 6.888 -7.120 1.00 82.38 86 LEU A CA 1
ATOM 704 C C . LEU A 1 86 ? 3.084 8.206 -7.872 1.00 82.38 86 LEU A C 1
ATOM 706 O O . LEU A 1 86 ? 4.033 8.326 -8.650 1.00 82.38 86 LEU A O 1
ATOM 710 N N . ILE A 1 87 ? 2.239 9.208 -7.608 1.00 75.75 87 ILE A N 1
ATOM 711 C CA . ILE A 1 87 ? 2.388 10.559 -8.158 1.00 75.75 87 ILE A CA 1
ATOM 712 C C . ILE A 1 87 ? 3.696 11.181 -7.673 1.00 75.75 87 ILE A C 1
ATOM 714 O O . ILE A 1 87 ? 4.408 11.752 -8.494 1.00 75.75 87 ILE A O 1
ATOM 718 N N . ARG A 1 88 ? 4.072 11.022 -6.396 1.00 68.06 88 ARG A N 1
ATOM 719 C CA . ARG A 1 88 ? 5.341 11.558 -5.873 1.00 68.06 88 ARG A CA 1
ATOM 720 C C . ARG A 1 88 ? 6.563 10.936 -6.543 1.00 68.06 88 ARG A C 1
ATOM 722 O O . ARG A 1 88 ? 7.487 11.658 -6.908 1.00 68.06 88 ARG A O 1
ATOM 729 N N . ASN A 1 89 ? 6.546 9.618 -6.751 1.00 61.62 89 ASN A N 1
ATOM 730 C CA . ASN A 1 89 ? 7.591 8.924 -7.512 1.00 61.62 89 ASN A CA 1
ATOM 731 C C . ASN A 1 89 ? 7.678 9.404 -8.976 1.00 61.62 89 ASN A C 1
ATOM 733 O O . ASN A 1 89 ? 8.705 9.210 -9.622 1.00 61.62 89 ASN A O 1
ATOM 737 N N . ASN A 1 90 ? 6.623 10.049 -9.486 1.00 54.69 90 ASN A N 1
ATOM 738 C CA . ASN A 1 90 ? 6.558 10.653 -10.815 1.00 54.69 90 ASN A CA 1
ATOM 739 C C . ASN A 1 90 ? 6.915 12.151 -10.838 1.00 54.69 90 ASN A C 1
ATOM 741 O O . ASN A 1 90 ? 7.504 12.618 -11.814 1.00 54.69 90 ASN A O 1
ATOM 745 N N . ARG A 1 91 ? 6.513 12.932 -9.824 1.00 41.91 91 ARG A N 1
ATOM 746 C CA . ARG A 1 91 ? 6.647 14.399 -9.750 1.00 41.91 91 ARG A CA 1
ATOM 747 C C . ARG A 1 91 ? 6.652 14.901 -8.298 1.00 41.91 91 ARG A C 1
ATOM 749 O O . ARG A 1 91 ? 5.835 14.497 -7.478 1.00 41.91 91 ARG A O 1
ATOM 756 N N . LEU A 1 92 ? 7.535 15.862 -8.018 1.00 39.25 92 LEU A N 1
ATOM 757 C CA . LEU A 1 92 ? 7.706 16.598 -6.754 1.00 39.25 92 LEU A CA 1
ATOM 758 C C . LEU A 1 92 ? 6.474 17.435 -6.351 1.00 39.25 92 LEU A C 1
ATOM 760 O O . LEU A 1 92 ? 6.547 18.654 -6.361 1.00 39.25 92 LEU A O 1
ATOM 764 N N . THR A 1 93 ? 5.353 16.829 -5.970 1.00 39.47 93 THR A N 1
ATOM 765 C CA . THR A 1 93 ? 4.276 17.527 -5.238 1.00 39.47 93 THR A CA 1
ATOM 766 C C . THR A 1 93 ? 3.357 16.501 -4.573 1.00 39.47 93 THR A C 1
ATOM 768 O O . THR A 1 93 ? 2.517 15.913 -5.246 1.00 39.47 93 THR A O 1
ATOM 771 N N . ALA A 1 94 ? 3.478 16.292 -3.261 1.00 40.59 94 ALA A N 1
ATOM 772 C CA . ALA A 1 94 ? 2.468 15.589 -2.466 1.00 40.59 94 ALA A CA 1
ATOM 773 C C . ALA A 1 94 ? 2.269 16.315 -1.127 1.00 40.59 94 ALA A C 1
ATOM 775 O O . ALA A 1 94 ? 3.232 16.796 -0.533 1.00 40.59 94 ALA A O 1
ATOM 776 N N . THR A 1 95 ? 1.017 16.407 -0.675 1.00 49.59 95 THR A N 1
ATOM 777 C CA . THR A 1 95 ? 0.571 17.223 0.472 1.00 49.59 95 THR A CA 1
ATOM 778 C C . THR A 1 95 ? 0.866 16.578 1.835 1.00 49.59 95 THR A C 1
ATOM 780 O O . THR A 1 95 ? 0.790 17.257 2.853 1.00 49.59 95 THR A O 1
ATOM 783 N N . ILE A 1 96 ? 1.229 15.288 1.862 1.00 53.78 96 ILE A N 1
ATOM 784 C CA . ILE A 1 96 ? 1.802 14.568 3.012 1.00 53.78 96 ILE A CA 1
ATOM 785 C C . ILE A 1 96 ? 2.828 13.579 2.446 1.00 53.78 96 ILE A C 1
ATOM 787 O O . ILE A 1 96 ? 2.511 12.818 1.527 1.00 53.78 96 ILE A O 1
ATOM 791 N N . SER A 1 97 ? 4.062 13.597 2.955 1.00 65.81 97 SER A N 1
ATOM 792 C CA . SER A 1 97 ? 5.081 12.637 2.518 1.00 65.81 97 SER A CA 1
ATOM 793 C C . SER A 1 97 ? 4.829 11.268 3.159 1.00 65.81 97 SER A C 1
ATOM 795 O O . SER A 1 97 ? 4.578 11.180 4.361 1.00 65.81 97 SER A O 1
ATOM 797 N N . GLY A 1 98 ? 4.941 10.185 2.390 1.00 66.81 98 GLY A N 1
ATOM 798 C CA . GLY A 1 98 ? 4.939 8.816 2.904 1.00 66.81 98 GLY A CA 1
ATOM 799 C C . GLY A 1 98 ? 6.027 8.622 3.962 1.00 66.81 98 GLY A C 1
ATOM 800 O O . GLY A 1 98 ? 5.798 7.958 4.972 1.00 66.81 98 GLY A O 1
ATOM 801 N N . ASP A 1 99 ? 7.149 9.329 3.819 1.00 73.12 99 ASP A N 1
ATOM 802 C CA . ASP A 1 99 ? 8.226 9.349 4.811 1.00 73.12 99 ASP A CA 1
ATOM 803 C C . ASP A 1 99 ?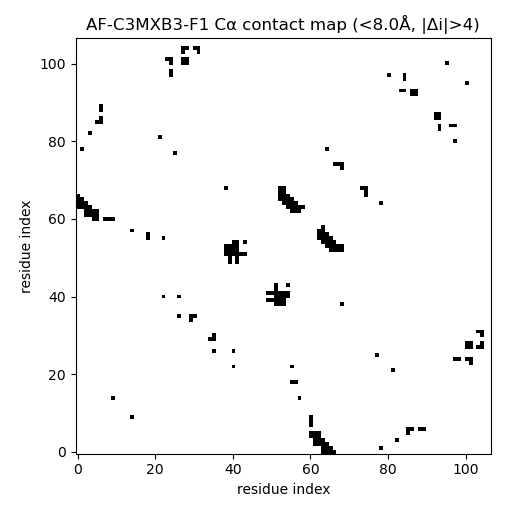 7.803 10.042 6.113 1.00 73.12 99 ASP A C 1
ATOM 805 O O . ASP A 1 99 ? 8.224 9.642 7.194 1.00 73.12 99 ASP A O 1
ATOM 809 N N . GLU A 1 100 ? 6.922 11.046 6.048 1.00 75.94 100 GLU A N 1
ATOM 810 C CA . GLU A 1 100 ? 6.365 11.697 7.238 1.00 75.94 100 GLU A CA 1
ATOM 811 C C . GLU A 1 100 ? 5.409 10.760 7.988 1.00 75.94 100 GLU A C 1
ATOM 813 O O . GLU A 1 100 ? 5.426 10.720 9.219 1.00 75.94 100 GLU A O 1
ATOM 818 N N . ILE A 1 101 ? 4.611 9.974 7.257 1.00 75.88 101 ILE A N 1
ATOM 819 C CA . ILE A 1 101 ? 3.728 8.948 7.833 1.00 75.88 101 ILE A CA 1
ATOM 820 C C . ILE A 1 101 ? 4.560 7.861 8.523 1.00 75.88 101 ILE A C 1
ATOM 822 O O . ILE A 1 101 ? 4.252 7.474 9.652 1.00 75.88 101 ILE A O 1
ATOM 826 N N . ILE A 1 102 ? 5.631 7.394 7.875 1.00 78.56 102 ILE A N 1
ATOM 827 C CA . ILE A 1 102 ? 6.542 6.400 8.454 1.00 78.56 102 ILE A CA 1
ATOM 828 C C . ILE A 1 102 ? 7.251 6.976 9.688 1.00 78.56 102 ILE A C 1
ATOM 830 O O . ILE A 1 102 ? 7.278 6.317 10.728 1.00 78.56 102 ILE A O 1
ATOM 834 N N . ARG A 1 103 ? 7.745 8.220 9.621 1.00 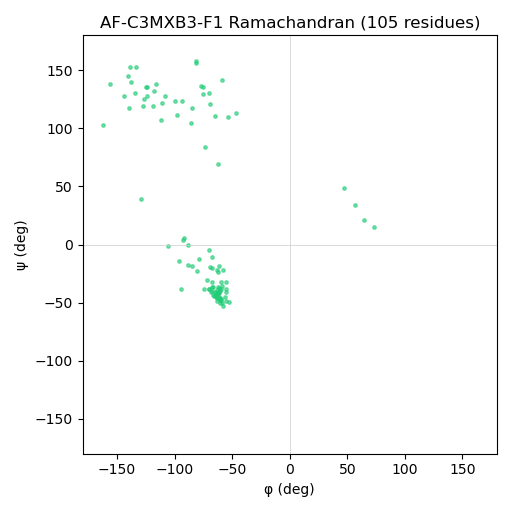78.62 103 ARG A N 1
ATOM 835 C CA . ARG A 1 103 ? 8.410 8.900 10.745 1.00 78.62 103 ARG A CA 1
ATOM 836 C C . ARG A 1 103 ? 7.495 9.025 11.964 1.00 78.62 103 ARG A C 1
ATOM 838 O O . ARG A 1 103 ? 7.882 8.597 13.044 1.00 78.62 103 ARG A O 1
ATOM 845 N N . LYS A 1 104 ? 6.267 9.526 11.787 1.00 78.25 104 LYS A N 1
ATOM 846 C CA . LYS A 1 104 ? 5.274 9.665 12.874 1.00 78.25 104 LYS A CA 1
ATOM 847 C C . LYS A 1 104 ? 4.855 8.330 13.491 1.00 78.25 104 LYS A C 1
ATOM 849 O O . LYS A 1 104 ? 4.365 8.301 14.607 1.00 78.25 104 LYS A O 1
ATOM 854 N N . CYS A 1 105 ? 4.993 7.227 12.760 1.00 78.31 105 CYS A N 1
ATOM 855 C CA . CYS A 1 105 ? 4.685 5.892 13.267 1.00 78.31 105 CYS A CA 1
ATOM 856 C C . CYS A 1 105 ? 5.815 5.290 14.125 1.00 78.31 105 CYS A C 1
ATOM 858 O O . CYS A 1 105 ? 5.552 4.349 14.887 1.00 78.31 105 CYS A O 1
ATOM 860 N N . ALA A 1 106 ? 7.054 5.757 13.940 1.00 72.12 106 ALA A N 1
ATOM 861 C CA . ALA A 1 106 ? 8.237 5.293 14.665 1.00 72.12 106 ALA A CA 1
ATOM 862 C C . ALA A 1 106 ? 8.434 5.997 16.022 1.00 72.12 106 ALA A C 1
ATOM 864 O O . ALA A 1 106 ? 9.158 5.470 16.863 1.00 72.12 106 ALA A O 1
ATOM 865 N N . GLU A 1 107 ? 7.794 7.155 16.205 1.00 63.09 107 GLU A N 1
ATOM 866 C CA . GLU A 1 107 ? 7.593 7.845 17.490 1.00 63.09 107 GLU A CA 1
ATOM 867 C C . GLU A 1 107 ? 6.540 7.116 18.352 1.00 63.09 107 GLU A C 1
ATOM 869 O O . GLU A 1 107 ? 6.712 7.117 19.590 1.00 63.09 107 GLU A O 1
#

Solvent-accessible surface area (backbone atoms only — not comparable to full-atom values): 6417 Å² total; per-residue (Å²): 108,52,76,41,80,48,80,59,85,70,53,77,86,49,46,63,58,53,54,49,49,55,52,48,40,52,51,22,52,30,47,77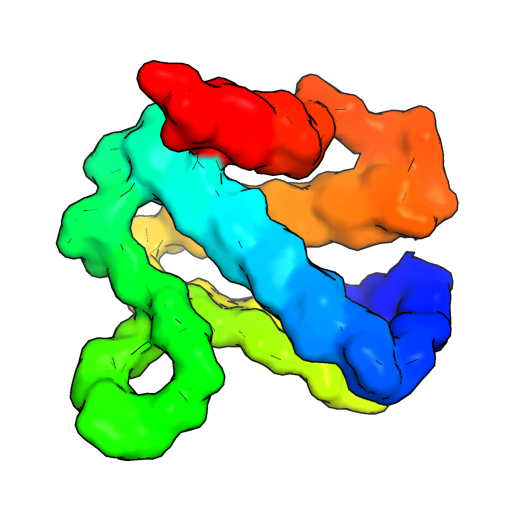,69,74,43,45,94,81,54,56,78,54,88,79,58,90,88,50,88,70,68,36,36,44,44,79,47,79,56,96,62,26,42,37,38,40,58,65,63,94,51,64,71,58,45,52,50,52,52,48,54,53,48,47,51,50,45,38,78,65,42,98,71,62,98,68,54,64,66,54,44,41,52,67,54,75,107

pLDDT: mean 74.55, std 15.07, range [37.28, 92.0]

Foldseek 3Di:
DDKDAALDDDDPVCQVVVQVLLLLLLCLVCVVVVNNVVADQDPPDPPDPRDHQWDWDDDPRMIDIHHNDPDVVSVVVSVVVVVLQRVVVNDPDHPADSVNSSVVSVD

Mean predicted aligned error: 8.38 Å

Radius of gyration: 13.56 Å; Cα contacts (8 Å, |Δi|>4): 118; chains: 1; bounding box: 30×39×34 Å